Protein AF-A0A8K0DDH3-F1 (afdb_monomer_lite)

Sequence (113 aa):
MVYTLPKKVEIIFIYGAENRIALSSATVFNARHHGQNVSHKYVCELISKFDETGSVAITKRAEPRILDDDLGQFASTVMEI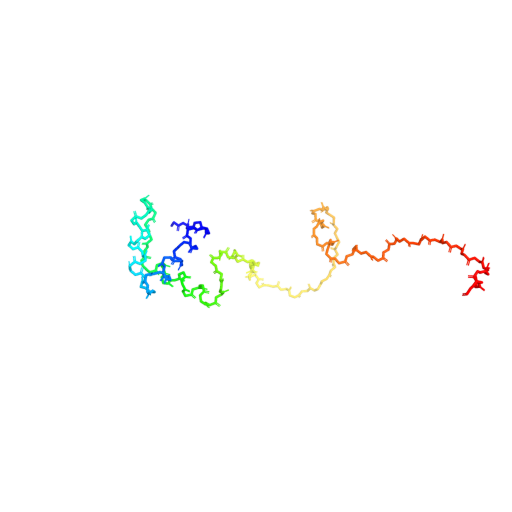CPEPLRKVHKLHTFFLYKMQIVQKLTKNDYDR

Organism: Ignelater luminosus (NCBI:txid2038154)

pLDDT: mean 70.61, std 22.09, range [36.41, 95.75]

Structure (mmCIF, N/CA/C/O backbone):
data_AF-A0A8K0DDH3-F1
#
_entry.id   AF-A0A8K0DDH3-F1
#
loop_
_atom_site.group_PDB
_atom_site.id
_atom_site.type_symbol
_atom_site.label_atom_id
_atom_site.label_alt_id
_atom_site.label_comp_id
_atom_site.label_asym_id
_atom_site.label_entity_id
_atom_site.label_seq_id
_atom_site.pdbx_PDB_ins_code
_atom_site.Cartn_x
_atom_site.Cartn_y
_atom_site.Cartn_z
_atom_site.occupancy
_atom_site.B_iso_or_equiv
_atom_site.auth_seq_id
_atom_site.auth_comp_id
_atom_site.auth_asym_id
_atom_site.auth_atom_id
_atom_site.pdbx_PDB_model_num
ATOM 1 N N . MET A 1 1 ? -5.011 6.143 12.131 1.00 64.31 1 MET A N 1
ATOM 2 C CA . MET A 1 1 ? -5.589 4.802 11.892 1.00 64.31 1 MET A CA 1
ATOM 3 C C . MET A 1 1 ? -4.498 3.894 11.338 1.00 64.31 1 MET A C 1
ATOM 5 O O . MET A 1 1 ? -3.748 4.352 10.487 1.00 64.31 1 MET A O 1
ATOM 9 N N . VAL A 1 2 ? -4.357 2.659 11.829 1.00 78.38 2 VAL A N 1
ATOM 10 C CA . VAL A 1 2 ? -3.334 1.719 11.336 1.00 78.38 2 VAL A CA 1
ATOM 11 C C . VAL A 1 2 ? -4.008 0.685 10.442 1.00 78.38 2 VAL A C 1
ATOM 13 O O . VAL A 1 2 ? -4.820 -0.104 10.916 1.00 78.38 2 VAL A O 1
ATOM 16 N N . TYR A 1 3 ? -3.683 0.694 9.149 1.00 86.69 3 TYR A N 1
ATOM 17 C CA . TYR A 1 3 ? -4.170 -0.323 8.219 1.00 86.69 3 TYR A CA 1
ATOM 18 C C . TYR A 1 3 ? -3.488 -1.661 8.484 1.00 86.69 3 TYR A C 1
ATOM 20 O O . TYR A 1 3 ? -2.276 -1.725 8.716 1.00 86.69 3 TYR A O 1
ATOM 28 N N . THR A 1 4 ? -4.270 -2.734 8.427 1.00 91.81 4 THR A N 1
ATOM 29 C CA . THR A 1 4 ? -3.743 -4.096 8.489 1.00 91.81 4 THR A CA 1
ATOM 30 C C . THR A 1 4 ? -2.908 -4.386 7.241 1.00 91.81 4 THR A C 1
ATOM 32 O O . THR A 1 4 ? -3.128 -3.800 6.181 1.00 91.81 4 THR A O 1
ATOM 35 N N . LEU A 1 5 ? -1.939 -5.298 7.357 1.00 91.06 5 LEU A N 1
ATOM 36 C CA . LEU A 1 5 ? -1.106 -5.726 6.230 1.00 91.06 5 LEU A CA 1
ATOM 37 C C . LEU A 1 5 ? -1.918 -6.081 4.963 1.00 91.06 5 LEU A C 1
ATOM 39 O O . LEU A 1 5 ? -1.590 -5.527 3.915 1.00 91.06 5 LEU A O 1
ATOM 43 N N . PRO A 1 6 ? -2.988 -6.909 5.022 1.00 92.25 6 PRO A N 1
ATOM 44 C CA . PRO A 1 6 ? -3.759 -7.253 3.825 1.00 92.25 6 PRO A CA 1
ATOM 45 C C . PRO A 1 6 ? -4.376 -6.029 3.146 1.00 92.25 6 PRO A C 1
ATOM 47 O O . PRO A 1 6 ? -4.340 -5.930 1.926 1.00 92.25 6 PRO A O 1
ATOM 50 N N . LYS A 1 7 ? -4.859 -5.050 3.920 1.00 92.94 7 LYS A N 1
ATOM 51 C CA . LYS A 1 7 ? -5.446 -3.823 3.364 1.00 92.94 7 LYS A CA 1
ATOM 52 C C . LYS A 1 7 ? -4.418 -2.963 2.648 1.00 92.94 7 LYS A C 1
ATOM 54 O O . LYS A 1 7 ? -4.705 -2.395 1.606 1.00 92.94 7 LYS A O 1
ATOM 59 N N . LYS A 1 8 ? -3.196 -2.893 3.170 1.00 93.06 8 LYS A N 1
ATOM 60 C CA . LYS A 1 8 ? -2.117 -2.171 2.489 1.00 93.06 8 LYS A CA 1
ATOM 61 C C . LYS A 1 8 ? -1.707 -2.844 1.180 1.00 93.06 8 LYS A C 1
ATOM 63 O O . LYS A 1 8 ? -1.443 -2.156 0.203 1.00 93.06 8 LYS A O 1
ATOM 68 N N . VAL A 1 9 ? -1.676 -4.175 1.162 1.00 94.19 9 VAL A N 1
ATOM 69 C CA . VAL A 1 9 ? -1.414 -4.950 -0.057 1.00 94.19 9 VAL A CA 1
ATOM 70 C C . VAL A 1 9 ? -2.520 -4.714 -1.091 1.00 94.19 9 VAL A C 1
ATOM 72 O O . VAL A 1 9 ? -2.226 -4.455 -2.252 1.00 94.19 9 VAL A O 1
ATOM 75 N N . GLU A 1 10 ? -3.784 -4.710 -0.666 1.00 95.12 10 GLU A N 1
ATOM 76 C CA . GLU A 1 10 ? -4.923 -4.387 -1.531 1.00 95.12 10 GLU A CA 1
ATOM 77 C C . GLU A 1 10 ? -4.801 -2.989 -2.159 1.00 95.12 10 GLU A C 1
ATOM 79 O O . GLU A 1 10 ? -5.012 -2.841 -3.361 1.00 95.12 10 GLU A O 1
ATOM 84 N N . ILE A 1 11 ? -4.393 -1.977 -1.382 1.00 94.44 11 ILE A N 1
ATOM 85 C CA . ILE A 1 11 ? -4.165 -0.612 -1.889 1.00 94.44 11 ILE A CA 1
ATOM 86 C C . ILE A 1 11 ? -3.124 -0.605 -3.020 1.00 94.44 11 ILE A C 1
ATOM 88 O O . ILE A 1 11 ? -3.329 0.072 -4.026 1.00 94.44 11 ILE A O 1
ATOM 92 N N . ILE A 1 12 ? -2.038 -1.374 -2.891 1.00 94.31 12 ILE A N 1
ATOM 93 C CA . ILE A 1 12 ? -0.990 -1.466 -3.923 1.00 94.31 12 ILE A CA 1
ATOM 94 C C . ILE A 1 12 ? -1.528 -2.131 -5.195 1.00 94.31 12 ILE A C 1
ATOM 96 O O . ILE A 1 12 ? -1.249 -1.666 -6.299 1.00 94.31 12 ILE A O 1
ATOM 100 N N . PHE A 1 13 ? -2.344 -3.179 -5.062 1.00 95.75 13 PHE A N 1
ATOM 101 C CA . PHE A 1 13 ? -2.971 -3.820 -6.220 1.00 95.75 13 PHE A CA 1
ATOM 102 C C . PHE A 1 13 ? -3.952 -2.896 -6.942 1.00 95.75 13 PHE A C 1
ATOM 104 O O . PHE A 1 13 ? -3.918 -2.814 -8.169 1.00 95.75 13 PHE A O 1
ATOM 111 N N . ILE A 1 14 ? -4.790 -2.168 -6.197 1.00 94.50 14 ILE A N 1
ATOM 112 C CA . ILE A 1 14 ? -5.695 -1.169 -6.778 1.00 94.50 14 ILE A CA 1
ATOM 113 C C . ILE A 1 14 ? -4.882 -0.088 -7.494 1.00 94.50 14 ILE A C 1
ATOM 115 O O . ILE A 1 14 ? -5.215 0.269 -8.617 1.00 94.50 14 ILE A O 1
ATOM 119 N N . TYR A 1 15 ? -3.776 0.368 -6.905 1.00 95.06 15 TYR A N 1
ATOM 120 C CA . TYR A 1 15 ? -2.887 1.332 -7.549 1.00 95.06 15 TYR A CA 1
ATOM 121 C C . TYR A 1 15 ? -2.297 0.831 -8.869 1.00 95.06 15 TYR A C 1
ATOM 123 O O . TYR A 1 15 ? -2.249 1.578 -9.848 1.00 95.06 15 TYR A O 1
ATOM 131 N N . GLY A 1 16 ? -1.899 -0.441 -8.924 1.00 92.81 16 GLY A N 1
ATOM 132 C CA . GLY A 1 16 ? -1.453 -1.076 -10.163 1.00 92.81 16 GLY A CA 1
ATOM 133 C C . GLY A 1 16 ? -2.550 -1.159 -11.230 1.00 92.81 16 GLY A C 1
ATOM 134 O O . GLY A 1 16 ? -2.261 -0.950 -12.405 1.00 92.81 16 GLY A O 1
ATOM 135 N N . ALA A 1 17 ? -3.797 -1.422 -10.830 1.00 93.31 17 ALA A N 1
ATOM 136 C CA . ALA A 1 17 ? -4.940 -1.523 -11.740 1.00 93.31 17 ALA A CA 1
ATOM 137 C C . ALA A 1 17 ? -5.425 -0.153 -12.258 1.00 93.31 17 ALA A C 1
ATOM 139 O O . ALA A 1 17 ? -5.837 -0.036 -13.407 1.00 93.31 17 ALA A O 1
ATOM 140 N N . GLU A 1 18 ? -5.333 0.893 -11.436 1.00 90.88 18 GLU A N 1
ATOM 141 C CA . GLU A 1 18 ? -5.807 2.256 -11.721 1.00 90.88 18 GLU A CA 1
ATOM 142 C C . GLU A 1 18 ? -4.756 3.127 -12.435 1.00 90.88 18 GLU A C 1
ATOM 144 O O . GLU A 1 18 ? -4.624 4.324 -12.164 1.00 90.88 18 GLU A O 1
ATOM 149 N N . ASN A 1 19 ? -3.951 2.533 -13.323 1.00 90.94 19 ASN A N 1
ATOM 150 C CA . ASN A 1 19 ? -2.894 3.222 -14.078 1.00 90.94 19 ASN A CA 1
ATOM 151 C C . ASN A 1 19 ? -1.920 4.032 -13.204 1.00 90.94 19 ASN A C 1
ATOM 153 O O . ASN A 1 19 ? -1.379 5.044 -13.652 1.00 90.94 19 ASN A O 1
ATOM 157 N N . ARG A 1 20 ? -1.685 3.606 -11.954 1.00 89.06 20 ARG A N 1
ATOM 158 C CA . ARG A 1 20 ? -0.781 4.280 -11.009 1.00 89.06 20 ARG A CA 1
ATOM 159 C C . ARG A 1 20 ? -1.235 5.689 -10.600 1.00 89.06 20 ARG A C 1
ATOM 161 O O . ARG A 1 20 ? -0.418 6.549 -10.264 1.00 89.06 20 ARG A O 1
ATOM 168 N N . ILE A 1 21 ? -2.546 5.930 -10.559 1.00 94.12 21 ILE A N 1
ATOM 169 C CA . ILE A 1 21 ? -3.118 7.195 -10.084 1.00 94.12 21 ILE A CA 1
ATOM 170 C C . ILE A 1 21 ? -3.573 7.046 -8.627 1.00 94.12 21 ILE A C 1
ATOM 172 O O . ILE A 1 21 ? -4.577 6.396 -8.323 1.00 94.12 21 ILE A O 1
ATOM 176 N N . ALA A 1 22 ? -2.866 7.704 -7.703 1.00 92.69 22 ALA A N 1
ATOM 177 C CA . ALA A 1 22 ? -3.124 7.600 -6.261 1.00 92.69 22 ALA A CA 1
ATOM 178 C C . ALA A 1 22 ? -4.526 8.097 -5.854 1.00 92.69 22 ALA A C 1
ATOM 180 O O . ALA A 1 22 ? -5.156 7.529 -4.962 1.00 92.69 22 ALA A O 1
ATOM 181 N N . LEU A 1 23 ? -5.037 9.134 -6.527 1.00 94.00 23 LEU A N 1
ATOM 182 C CA . LEU A 1 23 ? -6.357 9.702 -6.246 1.00 94.00 23 LEU A CA 1
ATOM 183 C C . LEU A 1 23 ? -7.502 8.765 -6.665 1.00 94.00 23 LEU A C 1
ATOM 185 O O . LEU A 1 23 ? -8.441 8.563 -5.892 1.00 94.00 23 LEU A O 1
ATOM 189 N N . SER A 1 24 ? -7.392 8.148 -7.848 1.00 94.31 24 SER A N 1
ATOM 190 C CA . SER A 1 24 ? -8.351 7.130 -8.301 1.00 94.31 24 SER A CA 1
ATOM 191 C C . SER A 1 24 ? -8.341 5.938 -7.346 1.00 94.31 24 SER A C 1
ATOM 193 O O . SER A 1 24 ? -9.373 5.540 -6.813 1.00 94.31 24 SER A O 1
ATOM 195 N N . SER A 1 25 ? -7.140 5.469 -7.000 1.00 94.94 25 SER A N 1
ATOM 196 C CA . SER A 1 25 ? -6.944 4.321 -6.112 1.00 94.94 25 SER A CA 1
ATOM 197 C C . SER A 1 25 ? -7.575 4.518 -4.734 1.00 94.94 25 SER A C 1
ATOM 199 O O . SER A 1 25 ? -8.239 3.621 -4.219 1.00 94.94 25 SER A O 1
ATOM 201 N N . ALA A 1 26 ? -7.408 5.706 -4.143 1.00 94.38 26 ALA A N 1
ATOM 202 C CA . ALA A 1 26 ? -8.028 6.043 -2.865 1.00 94.38 26 ALA A CA 1
ATOM 203 C C . ALA A 1 26 ? -9.560 6.074 -2.970 1.00 94.38 26 ALA A C 1
ATOM 205 O O . ALA A 1 26 ? -10.242 5.539 -2.102 1.00 94.38 26 ALA A O 1
ATOM 206 N N . THR A 1 27 ? -10.106 6.646 -4.045 1.00 95.31 27 THR A N 1
ATOM 207 C CA . THR A 1 27 ? -11.558 6.687 -4.284 1.00 95.31 27 THR A CA 1
ATOM 208 C C . THR A 1 27 ? -12.137 5.278 -4.408 1.00 95.31 27 THR A C 1
ATOM 210 O O . THR A 1 27 ? -13.117 4.955 -3.738 1.00 95.31 27 THR A O 1
ATOM 213 N N . VAL A 1 28 ? -11.490 4.412 -5.193 1.00 95.00 28 VAL A N 1
ATOM 214 C CA . VAL A 1 28 ? -11.904 3.017 -5.390 1.00 95.00 28 VAL A CA 1
ATOM 215 C C . VAL A 1 28 ? -11.807 2.219 -4.091 1.00 95.00 28 VAL A C 1
ATOM 217 O O . VAL A 1 28 ? -12.733 1.483 -3.753 1.00 95.00 28 VAL A O 1
ATOM 220 N N . PHE A 1 29 ? -10.728 2.384 -3.323 1.00 95.12 29 PHE A N 1
ATOM 221 C CA . PHE A 1 29 ? -10.587 1.721 -2.027 1.00 95.12 29 PHE A CA 1
ATOM 222 C C . PHE A 1 29 ? -11.664 2.181 -1.031 1.00 95.12 29 PHE A C 1
ATOM 224 O O . PHE A 1 29 ? -12.294 1.353 -0.373 1.00 95.12 29 PHE A O 1
ATOM 231 N N . ASN A 1 30 ? -11.934 3.486 -0.963 1.00 94.88 30 ASN A N 1
ATOM 232 C CA . ASN A 1 30 ? -12.931 4.061 -0.055 1.00 94.88 30 ASN A CA 1
ATOM 233 C C . ASN A 1 30 ? -14.363 3.659 -0.426 1.00 94.88 30 ASN A C 1
ATOM 235 O O . ASN A 1 30 ? -15.197 3.481 0.458 1.00 94.88 30 ASN A O 1
ATOM 239 N N . ALA A 1 31 ? -14.642 3.475 -1.719 1.00 94.44 31 ALA A N 1
ATOM 240 C CA . ALA A 1 31 ? -15.918 2.946 -2.187 1.00 94.44 31 ALA A CA 1
ATOM 241 C C . ALA A 1 31 ? -16.126 1.480 -1.770 1.00 94.44 31 ALA A C 1
ATOM 243 O O . ALA A 1 31 ? -17.251 1.080 -1.491 1.00 94.44 31 ALA A O 1
ATOM 244 N N . ARG A 1 32 ? -15.048 0.684 -1.699 1.00 93.19 32 ARG A N 1
ATOM 245 C CA . ARG A 1 32 ? -15.092 -0.734 -1.297 1.00 93.19 32 ARG A CA 1
ATOM 246 C C . ARG A 1 32 ? -15.140 -0.934 0.219 1.00 93.19 32 ARG A C 1
ATOM 248 O O . ARG A 1 32 ? -15.723 -1.909 0.682 1.00 93.19 32 ARG A O 1
ATOM 255 N N . HIS A 1 33 ? -14.533 -0.034 0.993 1.00 91.06 33 HIS A N 1
ATOM 256 C CA . HIS A 1 33 ? -14.409 -0.157 2.449 1.00 91.06 33 HIS A CA 1
ATOM 257 C C . HIS A 1 33 ? -15.048 1.031 3.169 1.00 91.06 33 HIS A C 1
ATOM 259 O O . HIS A 1 33 ? -14.368 1.965 3.600 1.00 91.06 33 HIS A O 1
ATOM 265 N N . HIS A 1 34 ? -16.366 0.966 3.365 1.00 87.56 34 HIS A N 1
ATOM 266 C CA . HIS A 1 34 ? -17.082 1.961 4.160 1.00 87.56 34 HIS A CA 1
ATOM 267 C C . HIS A 1 34 ? -16.536 2.005 5.601 1.00 87.56 34 HIS A C 1
ATOM 269 O O . HIS A 1 34 ? -16.508 0.997 6.306 1.00 87.56 34 HIS A O 1
ATOM 275 N N . GLY A 1 35 ? -16.074 3.183 6.035 1.00 86.62 35 GLY A N 1
ATOM 276 C CA . GLY A 1 35 ? -15.546 3.418 7.386 1.00 86.62 35 GLY A CA 1
ATOM 277 C C . GLY A 1 35 ? -14.025 3.299 7.525 1.00 86.62 35 GLY A C 1
ATOM 278 O O . GLY A 1 35 ? -13.501 3.503 8.619 1.00 86.62 35 GLY A O 1
ATOM 279 N N . GLN A 1 36 ? -13.299 2.998 6.445 1.00 86.31 36 GLN A N 1
ATOM 280 C CA . GLN A 1 36 ? -11.835 2.909 6.452 1.00 86.31 36 GLN A CA 1
ATOM 281 C C . GLN A 1 36 ? -11.215 3.775 5.359 1.00 86.31 36 GLN A C 1
ATOM 283 O O . GLN A 1 36 ? -10.548 3.282 4.455 1.00 86.31 36 GLN A O 1
ATOM 288 N N . ASN A 1 37 ? -11.451 5.082 5.461 1.00 90.94 37 ASN A N 1
ATOM 289 C CA . ASN A 1 37 ? -11.091 6.017 4.405 1.00 90.94 37 ASN A CA 1
ATOM 290 C C . ASN A 1 37 ? -9.578 6.256 4.350 1.00 90.94 37 ASN A C 1
ATOM 292 O O . ASN A 1 37 ? -8.974 6.803 5.276 1.00 90.94 37 ASN A O 1
ATOM 296 N N . VAL A 1 38 ? -8.991 5.915 3.211 1.00 93.31 38 VAL A N 1
ATOM 297 C CA . VAL A 1 38 ? -7.607 6.184 2.849 1.00 93.31 38 VAL A CA 1
ATOM 298 C C . VAL A 1 38 ? -7.511 7.531 2.137 1.00 93.31 38 VAL A C 1
ATOM 300 O O . VAL A 1 38 ? -8.308 7.850 1.252 1.00 93.31 38 VAL A O 1
ATOM 303 N N . SER A 1 39 ? -6.509 8.330 2.508 1.00 94.31 39 SER A N 1
ATOM 304 C CA . SER A 1 39 ? -6.151 9.548 1.782 1.00 94.31 39 SER A CA 1
ATOM 305 C C . SER A 1 39 ? -5.199 9.227 0.627 1.00 94.31 39 SER A C 1
ATOM 307 O O . SER A 1 39 ? -4.339 8.357 0.745 1.00 94.31 39 SER A O 1
ATOM 309 N N . HIS A 1 40 ? -5.291 9.970 -0.479 1.00 93.56 40 HIS A N 1
ATOM 310 C CA . HIS A 1 40 ? -4.366 9.807 -1.610 1.00 93.56 40 HIS A CA 1
ATOM 311 C C . HIS A 1 40 ? -2.897 10.012 -1.193 1.00 93.56 40 HIS A C 1
ATOM 313 O O . HIS A 1 40 ? -2.012 9.329 -1.695 1.00 93.56 40 HIS A O 1
ATOM 319 N N . LYS A 1 41 ? -2.641 10.905 -0.225 1.00 95.19 41 LYS A N 1
ATOM 320 C CA . LYS A 1 41 ? -1.304 11.138 0.334 1.00 95.19 41 LYS A CA 1
ATOM 321 C C . LYS A 1 41 ? -0.732 9.872 0.974 1.00 95.19 41 LYS A C 1
ATOM 323 O O . LYS A 1 41 ? 0.418 9.532 0.723 1.00 95.19 41 LYS A O 1
ATOM 328 N N . TYR A 1 42 ? -1.553 9.146 1.734 1.00 94.38 42 TYR A N 1
ATOM 329 C CA . TYR A 1 42 ? -1.145 7.872 2.321 1.00 94.38 42 TYR A CA 1
ATOM 330 C C . TYR A 1 42 ? -0.821 6.824 1.253 1.00 94.38 42 TYR A C 1
ATOM 332 O O . TYR A 1 42 ? 0.129 6.066 1.412 1.00 94.38 42 TYR A O 1
ATOM 340 N N . VAL A 1 43 ? -1.591 6.788 0.160 1.00 94.19 43 VAL A N 1
ATOM 341 C CA . VAL A 1 43 ? -1.315 5.895 -0.975 1.00 94.19 43 VAL A CA 1
ATOM 342 C C . VAL A 1 43 ? 0.069 6.194 -1.554 1.00 94.19 43 VAL A C 1
ATOM 344 O O . VAL A 1 43 ? 0.865 5.270 -1.684 1.00 94.19 43 VAL A O 1
ATOM 347 N N . CYS A 1 44 ? 0.396 7.467 -1.807 1.00 95.00 44 CYS A N 1
ATOM 348 C CA . CYS A 1 44 ? 1.725 7.859 -2.284 1.00 95.00 44 CYS A CA 1
ATOM 349 C C . CYS A 1 44 ? 2.838 7.427 -1.321 1.00 95.00 44 CYS A C 1
ATOM 351 O O . CYS A 1 44 ? 3.781 6.774 -1.748 1.00 95.00 44 CYS A O 1
ATOM 353 N N . GLU A 1 45 ? 2.710 7.729 -0.026 1.00 93.75 45 GLU A N 1
ATOM 354 C CA . GLU A 1 45 ? 3.702 7.340 0.989 1.00 93.75 45 GLU A CA 1
ATOM 355 C C . GLU A 1 45 ? 3.900 5.818 1.049 1.00 93.75 45 GLU A C 1
ATOM 357 O O . GLU A 1 45 ? 5.021 5.326 1.193 1.00 93.75 45 GLU A O 1
ATOM 362 N N . LEU A 1 46 ? 2.808 5.058 0.925 1.00 93.19 46 LEU A N 1
ATOM 363 C CA . LEU A 1 46 ? 2.845 3.602 0.929 1.00 93.19 46 LEU A CA 1
ATOM 364 C C . LEU A 1 46 ? 3.599 3.052 -0.285 1.00 93.19 46 LEU A C 1
ATOM 366 O O . LEU A 1 46 ? 4.376 2.112 -0.131 1.00 93.19 46 LEU A O 1
ATOM 370 N N . ILE A 1 47 ? 3.370 3.632 -1.462 1.00 94.25 47 ILE A N 1
ATOM 371 C CA . ILE A 1 47 ? 4.009 3.218 -2.714 1.00 94.25 47 ILE A CA 1
ATOM 372 C C . ILE A 1 47 ? 5.477 3.609 -2.718 1.00 94.25 47 ILE A C 1
ATOM 374 O O . ILE A 1 47 ? 6.299 2.751 -2.993 1.00 94.25 47 ILE A O 1
ATOM 378 N N . SER A 1 48 ? 5.825 4.837 -2.321 1.00 93.69 48 SER A N 1
ATOM 379 C CA . SER A 1 48 ? 7.227 5.255 -2.203 1.00 93.69 48 SER A CA 1
ATOM 380 C C . SER A 1 48 ? 8.005 4.306 -1.295 1.00 93.69 48 SER A C 1
ATOM 382 O O . SER A 1 48 ? 9.050 3.792 -1.678 1.00 93.69 48 SER A O 1
ATOM 384 N N . LYS A 1 49 ? 7.437 3.959 -0.134 1.00 91.56 49 LYS A N 1
ATOM 385 C CA . LYS A 1 49 ? 8.051 2.972 0.755 1.00 91.56 49 LYS A CA 1
ATOM 386 C C . LYS A 1 49 ? 8.170 1.592 0.096 1.00 91.56 49 LYS A C 1
ATOM 388 O O . LYS A 1 49 ? 9.171 0.901 0.293 1.00 91.56 49 LYS A O 1
ATOM 393 N N . PHE A 1 50 ? 7.137 1.156 -0.621 1.00 92.88 50 PHE A N 1
ATOM 394 C CA . PHE A 1 50 ? 7.139 -0.136 -1.300 1.00 92.88 50 PHE A CA 1
ATOM 395 C C . PHE A 1 50 ? 8.181 -0.191 -2.420 1.00 92.88 50 PHE A C 1
ATOM 397 O O . PHE A 1 50 ? 8.885 -1.187 -2.514 1.00 92.88 50 PHE A O 1
ATOM 404 N N . ASP A 1 51 ? 8.342 0.873 -3.199 1.00 91.19 51 ASP A N 1
ATOM 405 C CA . ASP A 1 51 ? 9.350 0.960 -4.256 1.00 91.19 51 ASP A CA 1
ATOM 406 C C . ASP A 1 51 ? 10.774 0.984 -3.674 1.00 91.19 51 ASP A C 1
ATOM 408 O O . ASP A 1 51 ? 11.679 0.363 -4.225 1.00 91.19 51 ASP A O 1
ATOM 412 N N . GLU A 1 52 ? 10.973 1.631 -2.521 1.00 91.44 52 GLU A N 1
ATOM 413 C CA . GLU A 1 52 ? 12.271 1.682 -1.833 1.00 91.44 52 GLU A CA 1
ATOM 414 C C . GLU A 1 52 ? 12.671 0.351 -1.179 1.00 91.44 52 GLU A C 1
ATOM 416 O O . GLU A 1 52 ? 13.835 -0.043 -1.223 1.00 91.44 52 GLU A O 1
ATOM 421 N N . THR A 1 53 ? 11.730 -0.335 -0.521 1.00 88.62 53 THR A N 1
ATOM 422 C CA . THR A 1 53 ? 12.041 -1.498 0.340 1.00 88.62 53 THR A CA 1
ATOM 423 C C . THR A 1 53 ? 11.483 -2.829 -0.153 1.00 88.62 53 THR A C 1
ATOM 425 O O . THR A 1 53 ? 11.811 -3.873 0.410 1.00 88.62 53 THR A O 1
ATOM 428 N N . GLY A 1 54 ? 10.588 -2.822 -1.139 1.00 88.00 54 GLY A N 1
ATOM 429 C CA . GLY A 1 54 ? 9.820 -3.993 -1.569 1.00 88.00 54 GLY A CA 1
ATOM 430 C C . GLY A 1 54 ? 8.844 -4.524 -0.513 1.00 88.00 54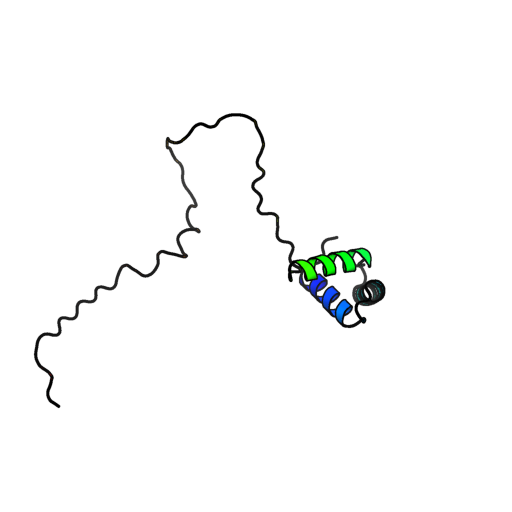 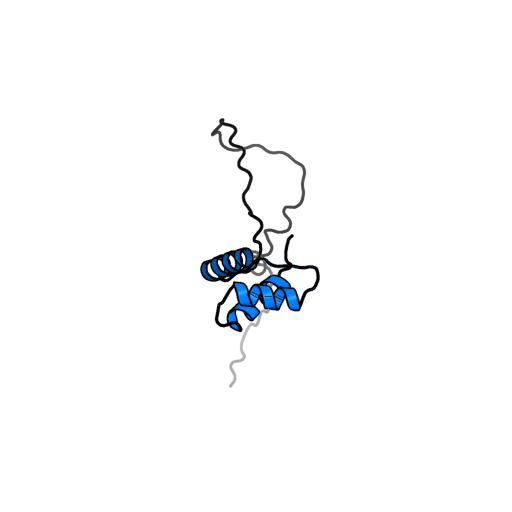GLY A C 1
ATOM 431 O O . GLY A 1 54 ? 8.271 -5.599 -0.689 1.00 88.00 54 GLY A O 1
ATOM 432 N N . SER A 1 55 ? 8.658 -3.819 0.613 1.00 87.88 55 SER A N 1
ATOM 433 C CA . SER A 1 55 ? 7.916 -4.326 1.768 1.00 87.88 55 SER A CA 1
ATOM 434 C C . SER A 1 55 ? 6.870 -3.350 2.290 1.00 87.88 55 SER A C 1
ATOM 436 O O . SER A 1 55 ? 7.099 -2.166 2.524 1.00 87.88 55 SER A O 1
ATOM 438 N N . VAL A 1 56 ? 5.693 -3.906 2.564 1.00 85.75 56 VAL A N 1
ATOM 439 C CA . VAL A 1 56 ? 4.520 -3.191 3.083 1.00 85.75 56 VAL A CA 1
ATOM 440 C C . VAL A 1 56 ? 4.428 -3.297 4.617 1.00 85.75 56 VAL A C 1
ATOM 442 O O . VAL A 1 56 ? 3.626 -2.620 5.278 1.00 85.75 56 VAL A O 1
ATOM 445 N N . ALA A 1 57 ? 5.263 -4.151 5.215 1.00 83.56 57 ALA A N 1
ATOM 446 C CA . ALA A 1 57 ? 5.257 -4.420 6.643 1.00 83.56 57 ALA A CA 1
ATOM 447 C C . ALA A 1 57 ? 5.773 -3.220 7.452 1.00 83.56 57 ALA A C 1
ATOM 449 O O . ALA A 1 57 ? 6.641 -2.448 7.030 1.00 83.56 57 ALA A O 1
ATOM 450 N N . ILE A 1 58 ? 5.215 -3.041 8.650 1.00 71.31 58 ILE A N 1
ATOM 451 C CA . ILE A 1 58 ? 5.773 -2.114 9.635 1.00 71.31 58 ILE A CA 1
ATOM 452 C C . ILE A 1 58 ? 6.850 -2.889 10.385 1.00 71.31 58 ILE A C 1
ATOM 454 O O . ILE A 1 58 ? 6.545 -3.623 11.323 1.00 71.31 58 ILE A O 1
ATOM 458 N N . THR A 1 59 ? 8.104 -2.745 9.968 1.00 66.69 59 THR A N 1
ATOM 459 C CA . THR A 1 59 ? 9.233 -3.200 10.774 1.00 66.69 59 THR A CA 1
ATOM 460 C C . THR A 1 59 ? 9.254 -2.327 12.022 1.00 66.69 59 THR A C 1
ATOM 462 O O . THR A 1 59 ? 9.486 -1.119 11.938 1.00 66.69 59 THR A O 1
ATOM 465 N N . LYS A 1 60 ? 8.917 -2.896 13.183 1.00 63.78 60 LYS A N 1
ATOM 466 C CA . LYS A 1 60 ? 9.122 -2.193 14.452 1.00 63.78 60 LYS A CA 1
ATOM 467 C C . LYS A 1 60 ? 10.617 -1.895 14.543 1.00 63.78 60 LYS A C 1
ATOM 469 O O . LYS A 1 60 ? 11.414 -2.808 14.335 1.00 63.78 60 LYS A O 1
ATOM 474 N N . ARG A 1 61 ? 10.987 -0.635 14.798 1.00 58.88 61 ARG A N 1
ATOM 475 C CA . ARG A 1 61 ? 12.388 -0.259 15.017 1.00 58.88 61 ARG A CA 1
ATOM 476 C C . ARG A 1 61 ? 12.939 -1.155 16.125 1.00 58.88 61 ARG A C 1
ATOM 478 O O . ARG A 1 61 ? 12.416 -1.138 17.235 1.00 58.88 61 ARG A O 1
ATOM 485 N N . ALA A 1 62 ? 13.939 -1.961 15.794 1.00 58.31 62 ALA A N 1
ATOM 486 C CA . ALA A 1 62 ? 14.679 -2.782 16.744 1.00 58.31 62 ALA A CA 1
ATOM 487 C C . ALA A 1 62 ? 15.884 -1.999 17.285 1.00 58.31 62 ALA A C 1
ATOM 489 O O . ALA A 1 62 ? 16.964 -2.553 17.445 1.00 58.31 62 ALA A O 1
ATOM 490 N N . GLU A 1 63 ? 15.726 -0.694 17.495 1.00 60.28 63 GLU A N 1
ATOM 491 C CA . GLU A 1 63 ? 16.786 0.113 18.085 1.00 60.28 63 GLU A CA 1
ATOM 492 C C . GLU A 1 63 ? 16.725 -0.052 19.607 1.00 60.28 63 GLU A C 1
ATOM 494 O O . GLU A 1 63 ? 15.667 0.190 20.205 1.00 60.28 63 GLU A O 1
ATOM 499 N N . PRO A 1 64 ? 17.829 -0.455 20.261 1.00 59.12 64 PRO A N 1
ATOM 500 C CA . PRO A 1 64 ? 18.011 -0.156 21.668 1.00 59.12 64 PRO A CA 1
ATOM 501 C C . PRO A 1 64 ? 17.926 1.364 21.809 1.00 59.12 64 PRO A C 1
ATOM 503 O O . PRO A 1 64 ? 18.610 2.090 21.090 1.00 59.12 64 PRO A O 1
ATOM 506 N N . ARG A 1 65 ? 17.080 1.858 22.715 1.00 55.12 65 ARG A N 1
ATOM 507 C CA . ARG A 1 65 ? 17.170 3.254 23.148 1.00 55.12 65 ARG A CA 1
ATOM 508 C C . ARG A 1 65 ? 18.522 3.395 23.839 1.00 55.12 65 ARG A C 1
ATOM 510 O O . ARG A 1 65 ? 18.648 2.983 24.988 1.00 55.12 65 ARG A O 1
ATOM 517 N N . ILE A 1 66 ? 19.530 3.881 23.126 1.00 57.91 66 ILE A N 1
ATOM 518 C CA . ILE A 1 66 ? 20.765 4.334 23.754 1.00 57.91 66 ILE A CA 1
ATOM 519 C C . ILE A 1 66 ? 20.356 5.598 24.512 1.00 57.91 66 ILE A C 1
ATOM 521 O O . ILE A 1 66 ? 20.005 6.610 23.912 1.00 57.91 66 ILE A O 1
ATOM 525 N N . LEU A 1 67 ? 20.231 5.462 25.831 1.00 52.94 67 LEU A N 1
ATOM 526 C CA . LEU A 1 67 ? 20.249 6.593 26.743 1.00 52.94 67 LEU A CA 1
ATOM 527 C C . LEU A 1 67 ? 21.693 7.083 26.730 1.00 52.94 67 LEU A C 1
ATOM 529 O O . LEU A 1 67 ? 22.572 6.398 27.251 1.00 52.94 67 LEU A O 1
ATOM 533 N N . ASP A 1 68 ? 21.933 8.211 26.072 1.00 52.66 68 ASP A N 1
ATOM 534 C CA . ASP A 1 68 ? 23.155 8.979 26.270 1.00 52.66 68 ASP A CA 1
ATOM 535 C C . ASP A 1 68 ? 23.097 9.571 27.684 1.00 52.66 68 ASP A C 1
ATOM 537 O O . ASP A 1 68 ? 22.613 10.680 27.887 1.00 52.66 68 ASP A O 1
ATOM 541 N N . ASP A 1 69 ? 23.545 8.793 28.667 1.00 46.31 69 ASP A N 1
ATOM 542 C CA . ASP A 1 69 ? 24.138 9.352 29.873 1.00 46.31 69 ASP A CA 1
ATOM 543 C C . ASP A 1 69 ? 25.652 9.252 29.679 1.00 46.31 69 ASP A C 1
ATOM 545 O O . ASP A 1 69 ? 26.250 8.174 29.731 1.00 46.31 69 ASP A O 1
ATOM 549 N N . ASP A 1 70 ? 26.260 10.397 29.382 1.00 50.53 70 ASP A N 1
ATOM 550 C CA . ASP A 1 70 ? 27.697 10.622 29.447 1.00 50.53 70 ASP A CA 1
ATOM 551 C C . ASP A 1 70 ? 28.260 10.069 30.768 1.00 50.53 70 ASP A C 1
ATOM 553 O O . ASP A 1 70 ? 28.140 10.722 31.799 1.00 50.53 70 ASP A O 1
ATOM 557 N N . LEU A 1 71 ? 28.875 8.881 30.754 1.00 49.03 71 LEU A N 1
ATOM 558 C CA . LEU A 1 71 ? 30.105 8.544 31.485 1.00 49.03 71 LEU A CA 1
ATOM 559 C C . LEU A 1 71 ? 30.438 7.051 31.353 1.00 49.03 71 LEU A C 1
ATOM 561 O O . LEU A 1 71 ? 29.657 6.181 31.725 1.00 49.03 71 LEU A O 1
ATOM 565 N N . GLY A 1 72 ? 31.690 6.766 30.996 1.00 36.41 72 GLY A N 1
ATOM 566 C CA . GLY A 1 72 ? 32.363 5.568 31.499 1.00 36.41 72 GLY A CA 1
ATOM 567 C C . GLY A 1 72 ? 32.598 4.461 30.481 1.00 36.41 72 GLY A C 1
ATOM 568 O O . GLY A 1 72 ? 32.018 3.383 30.554 1.00 36.41 72 GLY A O 1
ATOM 569 N N . GLN A 1 73 ? 33.596 4.671 29.624 1.00 46.81 73 GLN A N 1
ATOM 570 C CA . GLN A 1 73 ? 34.518 3.585 29.298 1.00 46.81 73 GLN A CA 1
ATOM 571 C C . GLN A 1 73 ? 35.083 3.024 30.607 1.00 46.81 73 GLN A C 1
ATOM 573 O O . GLN A 1 73 ? 35.947 3.672 31.171 1.00 46.81 73 GLN A O 1
ATOM 578 N N . PHE A 1 74 ? 34.656 1.849 31.068 1.00 40.06 74 PHE A N 1
ATOM 579 C CA . PHE A 1 74 ? 35.538 0.913 31.770 1.00 40.06 74 PHE A CA 1
ATOM 580 C C . PHE A 1 74 ? 35.042 -0.516 31.570 1.00 40.06 74 PHE A C 1
ATOM 582 O O . PHE A 1 74 ? 33.859 -0.836 31.651 1.00 40.06 74 PHE A O 1
ATOM 589 N N . ALA A 1 75 ? 36.000 -1.356 31.214 1.00 38.53 75 ALA A N 1
ATOM 590 C CA . ALA A 1 75 ? 35.827 -2.733 30.830 1.00 38.53 75 ALA A CA 1
ATOM 591 C C . ALA A 1 75 ? 35.399 -3.638 31.999 1.00 38.53 75 ALA A C 1
ATOM 593 O O . ALA A 1 75 ? 35.835 -3.457 33.127 1.00 38.53 75 ALA A O 1
ATOM 594 N N . SER A 1 76 ? 34.649 -4.678 31.625 1.00 45.22 76 SER A N 1
ATOM 595 C CA . SER A 1 76 ? 34.794 -6.084 32.031 1.00 45.22 76 SER A CA 1
ATOM 596 C C . SER A 1 76 ? 34.785 -6.481 33.517 1.00 45.22 76 SER A C 1
ATOM 598 O O . SER A 1 76 ? 35.674 -6.125 34.284 1.00 45.22 76 SER A O 1
ATOM 600 N N . THR A 1 77 ? 33.970 -7.522 33.775 1.00 43.91 77 THR A N 1
ATOM 601 C CA . THR A 1 77 ? 34.030 -8.504 34.892 1.00 43.91 77 THR A CA 1
ATOM 602 C C . THR A 1 77 ? 33.571 -7.926 36.237 1.00 43.91 77 THR A C 1
ATOM 604 O O . THR A 1 77 ? 34.111 -6.931 36.685 1.00 43.91 77 THR A O 1
ATOM 607 N N . VAL A 1 78 ? 32.520 -8.418 36.909 1.00 40.06 78 VAL A N 1
ATOM 608 C CA . VAL A 1 78 ? 32.336 -9.719 37.601 1.00 40.06 78 VAL A CA 1
ATOM 609 C C . VAL A 1 78 ? 30.803 -9.914 37.805 1.00 40.06 78 VAL A C 1
ATOM 611 O O . VAL A 1 78 ? 30.124 -8.946 38.125 1.00 40.06 78 VAL A O 1
ATOM 614 N N . MET A 1 79 ? 30.171 -11.020 37.361 1.00 36.75 79 MET A N 1
ATOM 615 C CA . MET A 1 79 ? 29.575 -12.098 38.207 1.00 36.75 79 MET A CA 1
ATOM 616 C C . MET A 1 79 ? 28.793 -11.563 39.444 1.00 36.75 79 MET A C 1
ATOM 618 O O . 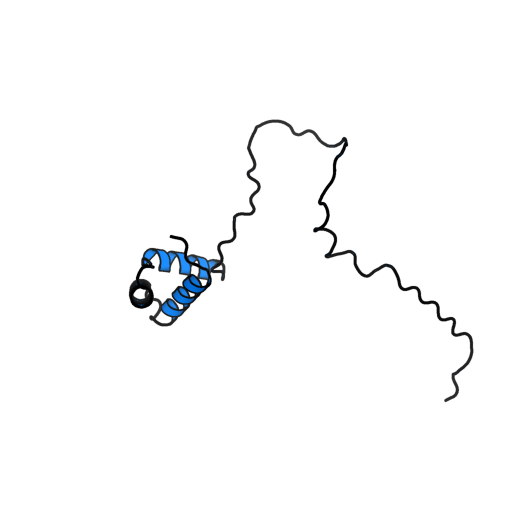MET A 1 79 ? 29.379 -10.867 40.253 1.00 36.75 79 MET A O 1
ATOM 622 N N . GLU A 1 80 ? 27.481 -11.765 39.656 1.00 38.84 80 GLU A N 1
ATOM 623 C CA . GLU A 1 80 ? 26.773 -13.039 39.892 1.00 38.84 80 GLU A CA 1
ATOM 624 C C . GLU A 1 80 ? 25.218 -12.883 39.904 1.00 38.84 80 GLU A C 1
ATOM 626 O O . GLU A 1 80 ? 24.685 -12.032 40.606 1.00 38.84 80 GLU A O 1
ATOM 631 N N . ILE A 1 81 ? 24.531 -13.793 39.180 1.00 40.22 81 ILE A N 1
ATOM 632 C CA . ILE A 1 81 ? 23.329 -14.597 39.561 1.00 40.22 81 ILE A CA 1
ATOM 633 C C . ILE A 1 81 ? 21.989 -13.841 39.793 1.00 40.22 81 ILE A C 1
ATOM 635 O O . ILE A 1 81 ? 21.833 -13.083 40.736 1.00 40.22 81 ILE A O 1
ATOM 639 N N . CYS A 1 82 ? 20.928 -14.037 38.991 1.00 36.44 82 CYS A N 1
ATOM 640 C CA . CYS A 1 82 ? 20.130 -15.274 38.863 1.00 36.44 82 CYS A CA 1
ATOM 641 C C . CYS A 1 82 ? 19.404 -15.372 37.486 1.00 36.44 82 CYS A C 1
ATOM 643 O O . CYS A 1 82 ? 19.283 -14.368 36.784 1.00 36.44 82 CYS A O 1
ATOM 645 N N . PRO A 1 83 ? 18.955 -16.574 37.067 1.00 48.44 83 PRO A N 1
ATOM 646 C CA . PRO A 1 83 ? 18.957 -17.020 35.678 1.00 48.44 83 PRO A CA 1
ATOM 647 C C . PRO A 1 83 ? 17.585 -16.994 34.983 1.00 48.44 83 PRO A C 1
ATOM 649 O O . PRO A 1 83 ? 16.540 -17.021 35.620 1.00 48.44 83 PRO A O 1
ATOM 652 N N . GLU A 1 84 ? 17.664 -17.094 33.653 1.00 39.34 84 GLU A N 1
ATOM 653 C CA . GLU A 1 84 ? 16.620 -17.352 32.642 1.00 39.34 84 GLU A CA 1
ATOM 654 C C . GLU A 1 84 ? 16.113 -16.130 31.844 1.00 39.34 84 GLU A C 1
ATOM 656 O O . GLU A 1 84 ? 15.830 -15.091 32.429 1.00 39.34 84 GLU A O 1
ATOM 661 N N . PRO A 1 85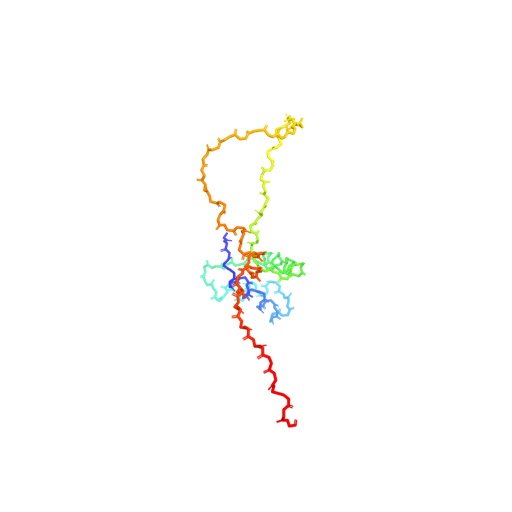 ? 15.951 -16.227 30.499 1.00 44.47 85 PRO A N 1
ATOM 662 C CA . PRO A 1 85 ? 16.111 -17.387 29.619 1.00 44.47 85 PRO A CA 1
ATOM 663 C C . PRO A 1 85 ? 17.125 -17.134 28.479 1.00 44.47 85 PRO A C 1
ATOM 665 O O . PRO A 1 85 ? 16.772 -16.655 27.401 1.00 44.47 85 PRO A O 1
ATOM 668 N N . LEU A 1 86 ? 18.366 -17.614 28.622 1.00 45.84 86 LEU A N 1
ATOM 669 C CA . LEU A 1 86 ? 19.281 -17.870 27.489 1.00 45.84 86 LEU A CA 1
ATOM 670 C C . LEU A 1 86 ? 18.881 -19.159 26.742 1.00 45.84 86 LEU A C 1
ATOM 672 O O . LEU A 1 86 ? 19.685 -20.049 26.481 1.00 45.84 86 LEU A O 1
ATOM 676 N N . ARG A 1 87 ? 17.593 -19.296 26.413 1.00 49.50 87 ARG A N 1
ATOM 677 C CA . ARG A 1 87 ? 17.023 -20.507 25.802 1.00 49.50 87 ARG A CA 1
ATOM 678 C C . ARG A 1 87 ? 16.356 -20.260 24.455 1.00 49.50 87 ARG A C 1
ATOM 680 O O . ARG A 1 87 ? 15.429 -20.980 24.114 1.00 49.50 87 ARG A O 1
ATOM 687 N N . LYS A 1 88 ? 16.819 -19.296 23.649 1.00 49.03 88 LYS A N 1
ATOM 688 C CA . LYS A 1 88 ? 16.407 -19.216 22.227 1.00 49.03 88 LYS A CA 1
ATOM 689 C C . LYS A 1 88 ? 17.488 -18.823 21.214 1.00 49.03 88 LYS A C 1
ATOM 691 O O . LYS A 1 88 ? 17.161 -18.731 20.039 1.00 49.03 88 LYS A O 1
ATOM 696 N N . VAL A 1 89 ? 18.756 -18.666 21.605 1.00 48.41 89 VAL A N 1
ATOM 697 C CA . VAL A 1 89 ? 19.813 -18.250 20.649 1.00 48.41 89 VAL A CA 1
ATOM 698 C C . VAL A 1 89 ? 20.773 -19.387 20.259 1.00 48.41 89 VAL A C 1
ATOM 700 O O . VAL A 1 89 ? 21.471 -19.287 19.261 1.00 48.41 89 VAL A O 1
ATOM 703 N N . HIS A 1 90 ? 20.734 -20.542 20.930 1.00 44.84 90 HIS A N 1
ATOM 704 C CA . HIS A 1 90 ? 21.627 -21.675 20.631 1.00 44.84 90 HIS A CA 1
ATOM 705 C C . HIS A 1 90 ? 20.904 -22.878 19.994 1.00 44.84 90 HIS A C 1
ATOM 707 O O . HIS A 1 90 ? 21.142 -24.028 20.350 1.00 44.84 90 HIS A O 1
ATOM 713 N N . LYS A 1 91 ? 19.958 -22.620 19.080 1.00 48.75 91 LYS A N 1
ATOM 714 C CA . LYS A 1 91 ? 19.285 -23.675 18.292 1.00 48.75 91 LYS A CA 1
ATOM 715 C C . LYS A 1 91 ? 19.540 -23.612 16.785 1.00 48.75 91 LYS A C 1
ATOM 717 O O . LYS A 1 91 ? 19.057 -24.486 16.082 1.00 48.75 91 LYS A O 1
ATOM 722 N N . LEU A 1 92 ? 20.310 -22.641 16.290 1.00 52.38 92 LEU A N 1
ATOM 723 C CA . LEU A 1 92 ? 20.594 -22.532 14.852 1.00 52.38 92 LEU A CA 1
ATOM 724 C C . LEU A 1 92 ? 21.997 -22.996 14.437 1.00 52.38 92 LEU A C 1
ATOM 726 O O . LEU A 1 92 ? 22.234 -23.109 13.243 1.00 52.38 92 LEU A O 1
ATOM 730 N N . HIS A 1 93 ? 22.908 -23.317 15.368 1.00 48.34 93 HIS A N 1
ATOM 731 C CA . HIS A 1 93 ? 24.287 -23.672 14.988 1.00 48.34 93 HIS A CA 1
ATOM 732 C C . HIS A 1 93 ? 24.938 -24.822 15.788 1.00 48.34 93 HIS A C 1
ATOM 734 O O . HIS A 1 93 ? 26.157 -24.985 15.759 1.00 48.34 93 HIS A O 1
ATOM 740 N N . THR A 1 94 ? 24.155 -25.646 16.501 1.00 42.38 94 THR A N 1
ATOM 741 C CA . THR A 1 94 ? 24.732 -26.702 17.370 1.00 42.38 94 THR A CA 1
ATOM 742 C C . THR A 1 94 ? 23.849 -27.949 17.507 1.00 42.38 94 THR A C 1
ATOM 744 O O . THR A 1 94 ? 23.727 -28.536 18.574 1.00 42.38 94 THR A O 1
ATOM 747 N N . PHE A 1 95 ? 23.213 -28.372 16.419 1.00 48.06 95 PHE A N 1
ATOM 748 C CA . PHE A 1 95 ? 22.656 -29.721 16.242 1.00 48.06 95 PHE A CA 1
ATOM 749 C C . PHE A 1 95 ? 23.006 -30.080 14.793 1.00 48.06 95 PHE A C 1
ATOM 751 O O . PHE A 1 95 ? 22.384 -29.551 13.887 1.00 48.06 95 PHE A O 1
ATOM 758 N N . PHE A 1 96 ? 24.153 -30.687 14.488 1.00 44.81 96 PHE A N 1
ATOM 759 C CA . PHE A 1 96 ? 24.294 -32.141 14.354 1.00 44.81 96 PHE A CA 1
ATOM 760 C C . PHE A 1 96 ? 25.781 -32.508 14.181 1.00 44.81 96 PHE A C 1
ATOM 762 O O . PHE A 1 96 ? 26.208 -32.912 13.105 1.00 44.81 96 PHE A O 1
ATOM 769 N N . LEU A 1 97 ? 26.608 -32.351 15.217 1.00 46.91 97 LEU A N 1
ATOM 770 C CA . LEU A 1 97 ? 28.009 -32.801 15.128 1.00 46.91 97 LEU A CA 1
ATOM 771 C C . LEU A 1 97 ? 28.492 -33.639 16.305 1.00 46.91 97 LEU A C 1
ATOM 773 O O . LEU A 1 97 ? 29.673 -33.949 16.374 1.00 46.91 97 LEU A O 1
ATOM 777 N N . TYR A 1 98 ? 27.592 -34.088 17.184 1.00 50.06 98 TYR A N 1
ATOM 778 C CA . TYR A 1 98 ? 27.952 -35.062 18.210 1.00 50.06 98 TYR A CA 1
ATOM 779 C C . TYR A 1 98 ? 26.831 -36.075 18.454 1.00 50.06 98 TYR A C 1
ATOM 781 O O . TYR A 1 98 ? 25.744 -35.718 18.898 1.00 50.06 98 TYR A O 1
ATOM 789 N N . LYS A 1 99 ? 27.193 -37.346 18.223 1.00 48.31 99 LYS A N 1
ATOM 790 C CA . LYS A 1 99 ? 26.484 -38.618 18.465 1.00 48.31 99 LYS A CA 1
ATOM 791 C C . LYS A 1 99 ? 25.693 -39.204 17.292 1.00 48.31 99 LYS A C 1
ATOM 793 O O . LYS A 1 99 ? 24.477 -39.117 17.253 1.00 48.31 99 LYS A O 1
ATOM 798 N N . MET A 1 100 ? 26.400 -39.963 16.456 1.00 47.12 100 MET A N 1
ATOM 799 C CA . MET A 1 100 ? 26.226 -41.422 16.398 1.00 47.12 100 MET A CA 1
ATOM 800 C C . MET A 1 100 ? 27.559 -42.055 15.966 1.00 47.12 100 MET A C 1
ATOM 802 O O . MET A 1 100 ? 27.811 -42.302 14.793 1.00 47.12 100 MET A O 1
ATOM 806 N N . GLN A 1 101 ? 28.432 -42.318 16.942 1.00 53.53 101 GLN A N 1
ATOM 807 C CA . GLN A 1 101 ? 29.319 -43.473 16.841 1.00 53.53 101 GLN A CA 1
ATOM 808 C C . GLN A 1 101 ? 28.414 -44.705 16.933 1.00 53.53 101 GLN A C 1
ATOM 810 O O . GLN A 1 101 ? 28.031 -45.106 18.030 1.00 53.53 101 GLN A O 1
ATOM 815 N N . ILE A 1 102 ? 28.045 -45.282 15.792 1.00 55.88 102 ILE A N 1
ATOM 816 C CA . ILE A 1 102 ? 27.625 -46.680 15.743 1.00 55.88 102 ILE A CA 1
ATOM 817 C C . ILE A 1 102 ? 28.794 -47.442 15.138 1.00 55.88 102 ILE A C 1
ATOM 819 O O . ILE A 1 102 ? 29.071 -47.390 13.944 1.00 55.88 102 ILE A O 1
ATOM 823 N N . VAL A 1 103 ? 29.523 -48.102 16.030 1.00 53.69 103 VAL A N 1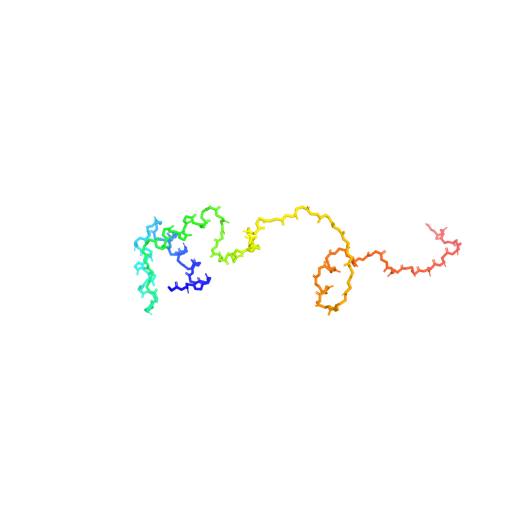
ATOM 824 C CA . VAL A 1 103 ? 30.524 -49.107 15.708 1.00 53.69 103 VAL A CA 1
ATOM 825 C C . VAL A 1 103 ? 29.801 -50.285 15.057 1.00 53.69 103 VAL A C 1
ATOM 827 O O . VAL A 1 103 ? 29.072 -51.005 15.733 1.00 53.69 103 VAL A O 1
ATOM 830 N N . GLN A 1 104 ? 30.040 -50.526 13.771 1.00 45.56 104 GLN A N 1
ATOM 831 C CA . GLN A 1 104 ? 29.953 -51.873 13.212 1.00 45.56 104 GLN A CA 1
ATOM 832 C C . GLN A 1 104 ? 31.343 -52.271 12.724 1.00 45.56 104 GLN A C 1
ATOM 834 O O . GLN A 1 104 ? 31.845 -51.797 11.709 1.00 45.56 104 GLN A O 1
ATOM 839 N N . LYS A 1 105 ? 31.985 -53.134 13.516 1.00 51.50 105 LYS A N 1
ATOM 840 C CA . LYS A 1 105 ? 33.131 -53.932 13.092 1.00 51.50 105 LYS A CA 1
ATOM 841 C C . LYS A 1 105 ? 32.656 -54.869 11.978 1.00 51.50 105 LYS A C 1
ATOM 843 O O . LYS A 1 105 ? 32.012 -55.868 12.276 1.00 51.50 105 LYS A O 1
ATOM 848 N N . LEU A 1 106 ? 32.999 -54.580 10.729 1.00 50.28 106 LEU A N 1
ATOM 849 C CA . LEU A 1 106 ? 33.050 -55.595 9.680 1.00 50.28 106 LEU A CA 1
ATOM 850 C C . LEU A 1 106 ? 34.521 -55.923 9.441 1.00 50.28 106 LEU A C 1
ATOM 852 O O . LEU A 1 106 ? 35.249 -55.192 8.775 1.00 50.28 106 LEU A O 1
ATOM 856 N N . THR A 1 107 ? 34.980 -57.002 10.068 1.00 48.00 107 THR A N 1
ATOM 857 C CA . THR A 1 107 ? 36.256 -57.632 9.729 1.00 48.00 107 THR A CA 1
ATOM 858 C C . THR A 1 107 ? 36.041 -58.716 8.684 1.00 48.00 107 THR A C 1
ATOM 860 O O . THR A 1 107 ? 35.196 -59.580 8.879 1.00 48.00 107 THR A O 1
ATOM 863 N N . LYS A 1 108 ? 36.936 -58.679 7.687 1.00 53.69 108 LYS A N 1
ATOM 864 C CA . LYS A 1 108 ? 37.394 -59.725 6.759 1.00 53.69 108 LYS A CA 1
ATOM 865 C C . LYS A 1 108 ? 36.365 -60.349 5.798 1.00 53.69 108 LYS A C 1
ATOM 867 O O . LYS A 1 108 ? 35.637 -61.252 6.173 1.00 53.69 108 LYS A O 1
ATOM 872 N N . ASN A 1 109 ? 36.591 -60.032 4.516 1.00 53.06 109 ASN A N 1
ATOM 873 C CA . ASN A 1 109 ? 36.629 -61.008 3.418 1.00 53.06 109 ASN A CA 1
ATOM 874 C C . ASN A 1 109 ? 35.296 -61.367 2.731 1.00 53.06 109 ASN A C 1
ATOM 876 O O . ASN A 1 109 ? 34.890 -62.515 2.794 1.00 53.06 109 ASN A O 1
ATOM 880 N N . ASP A 1 110 ? 34.697 -60.421 1.998 1.00 54.59 110 ASP A N 1
ATOM 881 C CA . ASP A 1 110 ? 33.656 -60.705 0.989 1.00 54.59 110 ASP A CA 1
ATOM 882 C C . ASP A 1 110 ? 33.886 -59.859 -0.280 1.00 54.59 110 ASP A C 1
ATOM 884 O O . ASP A 1 110 ? 33.091 -59.000 -0.654 1.00 54.59 110 ASP A O 1
ATOM 888 N N . TYR A 1 111 ? 35.029 -60.081 -0.936 1.00 48.44 111 TYR A N 1
ATOM 889 C CA . TYR A 1 111 ? 35.170 -59.805 -2.368 1.00 48.44 111 TYR A CA 1
ATOM 890 C C . TYR A 1 111 ? 35.201 -61.150 -3.085 1.00 48.44 111 TYR A C 1
ATOM 892 O O . TYR A 1 111 ? 36.266 -61.673 -3.400 1.00 48.44 111 TYR A O 1
ATOM 900 N N . ASP A 1 112 ? 34.017 -61.715 -3.291 1.00 54.75 112 ASP A N 1
ATOM 901 C CA . ASP A 1 112 ? 33.806 -62.814 -4.224 1.00 54.75 112 ASP A CA 1
ATOM 902 C C . ASP A 1 112 ? 32.606 -62.465 -5.112 1.00 54.75 112 ASP A C 1
ATOM 904 O O . ASP A 1 112 ? 31.481 -62.894 -4.856 1.00 54.75 112 ASP A O 1
ATOM 908 N N . ARG A 1 113 ? 32.837 -61.569 -6.084 1.00 41.97 113 ARG A N 1
ATOM 909 C CA . ARG A 1 113 ? 32.321 -61.658 -7.462 1.00 41.97 113 ARG A CA 1
ATOM 910 C C . ARG A 1 113 ? 32.802 -60.525 -8.359 1.00 41.97 113 ARG A C 1
ATOM 912 O O . ARG A 1 113 ? 32.771 -59.361 -7.904 1.00 41.97 113 ARG A O 1
#

Secondary structure (DSSP, 8-state):
----HHHHHHHHHHHHHTTT-HHHHHHHHHHHSTT-PPPHHHHHHHHHHHHHHS--S------------------------------SSSSSSSSSSS---------S-----

Radius of gyration: 29.25 Å; chains: 1; bounding box: 54×74×54 Å

Foldseek 3Di:
DDDDLVLLVQLVVLCVVVVNQLCSSQVVSCVVDPPDRDDSVVSVVQVVVCVVPVDNDDPDPPDDPPPPPDDDDDDDDDDDDDDDDPDPPPPPPDPDDDDDPPDDDDDDDPPDD